Protein AF-C7LP85-F1 (afdb_monomer_lite)

pLDDT: mean 88.19, std 8.33, range [59.0, 96.69]

Organism: Desulfomicrobium baculatum (strain DSM 4028 / VKM B-1378 / X) (NCBI:txid525897)

Radius of gyration: 12.55 Å; chains: 1; bounding box: 28×24×36 Å

Sequence (67 aa):
MAKFSTCAICGKLVDIDQESHTLFHCRNFLLRSFYGEKNEHRRARLQERIDALNSRMRVKGNNLLDT

Structure (mmCIF, N/CA/C/O backbone):
data_AF-C7LP85-F1
#
_entry.id   AF-C7LP85-F1
#
loop_
_atom_site.group_PDB
_atom_site.id
_atom_site.type_symbol
_atom_site.label_atom_id
_atom_site.label_alt_id
_atom_site.label_comp_id
_atom_site.label_asym_id
_atom_site.label_entity_id
_atom_site.label_seq_id
_atom_site.pdbx_PDB_ins_code
_atom_site.Cartn_x
_atom_site.Cartn_y
_atom_site.Cartn_z
_atom_site.occupancy
_atom_site.B_iso_or_equiv
_atom_site.auth_seq_id
_atom_site.auth_comp_id
_atom_site.auth_asym_id
_atom_site.auth_atom_id
_atom_site.pdbx_PDB_model_num
ATOM 1 N N . MET A 1 1 ? 11.131 8.846 -25.128 1.00 59.03 1 MET A N 1
ATOM 2 C CA . MET A 1 1 ? 9.782 9.063 -24.563 1.00 59.03 1 MET A CA 1
ATOM 3 C C . MET A 1 1 ? 9.754 8.328 -23.241 1.00 59.03 1 MET A C 1
ATOM 5 O O . MET A 1 1 ? 10.016 7.137 -23.273 1.00 59.03 1 MET A O 1
ATOM 9 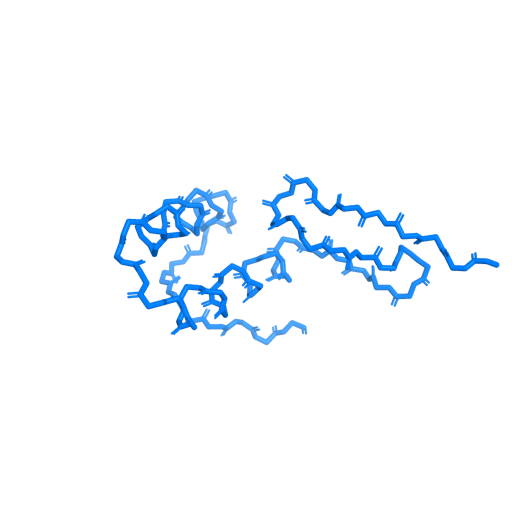N N . ALA A 1 2 ? 9.538 9.019 -22.120 1.00 65.44 2 ALA A N 1
ATOM 10 C CA . ALA A 1 2 ? 9.427 8.360 -20.819 1.00 65.44 2 ALA A CA 1
ATOM 11 C C . ALA A 1 2 ? 8.182 7.468 -20.812 1.00 65.44 2 ALA A C 1
ATOM 13 O O . ALA A 1 2 ? 7.100 7.912 -21.219 1.00 65.44 2 ALA A O 1
ATOM 14 N N . LYS A 1 3 ? 8.338 6.204 -20.417 1.00 81.12 3 LYS A N 1
ATOM 15 C CA . LYS A 1 3 ? 7.226 5.263 -20.355 1.00 81.12 3 LYS A CA 1
ATOM 16 C C . LYS A 1 3 ? 6.649 5.268 -18.942 1.00 81.12 3 LYS A C 1
ATOM 18 O O . LYS A 1 3 ? 7.299 4.891 -17.976 1.00 81.12 3 LYS A O 1
ATOM 23 N N . PHE A 1 4 ? 5.396 5.691 -18.819 1.00 88.25 4 PHE A N 1
ATOM 24 C CA . PHE A 1 4 ? 4.691 5.692 -17.541 1.00 88.25 4 PHE A CA 1
ATOM 25 C C . PHE A 1 4 ? 3.740 4.504 -17.446 1.00 88.25 4 PHE A C 1
ATOM 27 O O . PHE A 1 4 ? 3.081 4.141 -18.421 1.00 88.25 4 PHE A O 1
ATOM 34 N N . SER A 1 5 ? 3.644 3.916 -16.258 1.00 88.75 5 SER A N 1
ATOM 35 C CA . SER A 1 5 ? 2.672 2.873 -15.947 1.00 88.75 5 SER A CA 1
ATOM 36 C C . SER A 1 5 ? 2.075 3.092 -14.565 1.00 88.75 5 SER A C 1
ATOM 38 O O . SER A 1 5 ? 2.745 3.550 -13.638 1.00 88.75 5 SER A O 1
ATOM 40 N N . THR A 1 6 ? 0.796 2.770 -14.410 1.00 92.44 6 THR A N 1
ATOM 41 C CA . THR A 1 6 ? 0.142 2.804 -13.103 1.00 92.44 6 THR A CA 1
ATOM 42 C C . THR A 1 6 ? 0.479 1.533 -12.335 1.00 92.44 6 THR A C 1
ATOM 44 O O . THR A 1 6 ? 0.239 0.421 -12.806 1.00 92.44 6 THR A O 1
ATOM 47 N N . CYS A 1 7 ? 0.999 1.680 -11.117 1.00 91.44 7 CYS A N 1
ATOM 48 C CA . CYS A 1 7 ? 1.250 0.543 -10.246 1.00 91.44 7 CYS A CA 1
ATOM 49 C C . CYS A 1 7 ? -0.071 -0.146 -9.871 1.00 91.44 7 CYS A C 1
ATOM 51 O O . CYS A 1 7 ? -0.926 0.453 -9.220 1.00 91.44 7 CYS A O 1
ATOM 53 N N . ALA A 1 8 ? -0.204 -1.433 -10.191 1.00 89.00 8 ALA A N 1
ATOM 54 C CA . ALA A 1 8 ? -1.393 -2.224 -9.867 1.00 89.00 8 ALA A CA 1
ATOM 55 C C . ALA A 1 8 ? -1.641 -2.397 -8.352 1.00 89.00 8 ALA A C 1
ATOM 57 O O . ALA A 1 8 ? -2.743 -2.752 -7.944 1.00 89.00 8 ALA A O 1
ATOM 58 N N . ILE A 1 9 ? -0.629 -2.155 -7.508 1.00 90.75 9 ILE A N 1
ATOM 59 C CA . ILE A 1 9 ? -0.727 -2.313 -6.051 1.00 90.75 9 ILE A CA 1
ATOM 60 C C . ILE A 1 9 ? -1.174 -1.012 -5.383 1.00 90.75 9 ILE A C 1
ATOM 62 O O . ILE A 1 9 ? -2.196 -0.976 -4.693 1.00 90.75 9 ILE A O 1
ATOM 66 N N . CYS A 1 10 ? -0.407 0.067 -5.559 1.00 91.25 10 CYS A N 1
ATOM 67 C CA . CYS A 1 10 ? -0.653 1.329 -4.861 1.00 91.25 10 CYS A CA 1
ATOM 68 C C . CYS A 1 10 ? -1.425 2.355 -5.707 1.00 91.25 10 CYS A C 1
ATOM 70 O O . CYS A 1 10 ? -2.071 3.232 -5.136 1.00 91.25 10 CYS A O 1
ATOM 72 N N . GLY A 1 11 ? -1.449 2.208 -7.036 1.00 90.19 11 GLY A N 1
ATOM 73 C CA . GLY A 1 11 ? -2.084 3.146 -7.967 1.00 90.19 11 GLY A CA 1
ATOM 74 C C . GLY A 1 11 ? -1.224 4.363 -8.320 1.00 90.19 11 GLY A C 1
ATOM 75 O O . GLY A 1 11 ? -1.692 5.239 -9.042 1.00 90.19 11 GLY A O 1
ATOM 76 N N . LYS A 1 12 ? 0.022 4.443 -7.827 1.00 92.06 12 LYS A N 1
ATOM 77 C CA . LYS A 1 12 ? 0.964 5.512 -8.185 1.00 92.06 12 LYS A CA 1
ATOM 78 C C . LYS A 1 12 ? 1.305 5.424 -9.676 1.00 92.06 12 LYS A C 1
ATOM 80 O O . LYS A 1 12 ? 1.512 4.327 -10.197 1.00 92.06 12 LYS A O 1
ATOM 85 N N . LEU A 1 13 ? 1.389 6.572 -10.344 1.00 91.94 13 LEU A N 1
ATOM 86 C CA . LEU A 1 13 ? 1.980 6.669 -11.675 1.00 91.94 13 LEU A CA 1
ATOM 87 C C . LEU A 1 13 ? 3.507 6.597 -11.544 1.00 91.94 13 LEU A C 1
ATOM 89 O O . LEU A 1 13 ? 4.104 7.407 -10.836 1.00 91.94 13 LEU A O 1
ATOM 93 N N . VAL A 1 14 ? 4.111 5.602 -12.183 1.00 90.12 14 VAL A N 1
ATOM 94 C CA . VAL A 1 14 ? 5.540 5.293 -12.094 1.00 90.12 14 VAL A CA 1
ATOM 95 C C . VAL A 1 14 ? 6.165 5.486 -13.467 1.00 90.12 14 VAL A C 1
ATOM 97 O O . VAL A 1 14 ? 5.634 4.981 -14.457 1.00 90.12 14 VAL A O 1
ATOM 100 N N . ASP A 1 15 ? 7.287 6.199 -13.515 1.00 90.88 15 ASP A N 1
ATOM 101 C CA . ASP A 1 15 ? 8.181 6.195 -14.673 1.00 90.88 15 ASP A CA 1
ATOM 102 C C . ASP A 1 15 ? 8.983 4.889 -14.652 1.00 90.88 15 ASP A C 1
ATOM 104 O O . ASP A 1 15 ? 9.818 4.697 -13.769 1.00 90.88 15 ASP A O 1
ATOM 108 N N . ILE A 1 16 ? 8.704 3.965 -15.573 1.00 84.38 16 ILE A N 1
ATOM 109 C CA . ILE A 1 16 ? 9.336 2.637 -15.542 1.00 84.38 16 ILE A CA 1
ATOM 110 C C . ILE A 1 16 ? 10.806 2.673 -15.965 1.00 84.38 16 ILE A C 1
ATOM 112 O O . ILE A 1 16 ? 11.531 1.720 -15.694 1.00 84.38 16 ILE A O 1
ATOM 116 N N . ASP A 1 17 ? 11.231 3.748 -16.630 1.00 84.31 17 ASP A N 1
ATOM 117 C CA . ASP A 1 17 ? 12.602 3.901 -17.104 1.00 84.31 17 ASP A CA 1
ATOM 118 C C . ASP A 1 17 ? 13.492 4.533 -16.017 1.00 84.31 17 ASP A C 1
ATOM 120 O O . ASP A 1 17 ? 14.711 4.368 -16.047 1.00 84.31 17 ASP A O 1
ATOM 124 N N . GLN A 1 18 ? 12.894 5.240 -15.047 1.00 82.50 18 GLN A N 1
ATOM 125 C CA . GLN A 1 18 ? 13.618 5.995 -14.015 1.00 82.50 18 GLN A CA 1
ATOM 126 C C . GLN A 1 18 ? 13.388 5.505 -12.578 1.00 82.50 18 GLN A C 1
ATOM 128 O O . GLN A 1 18 ? 14.228 5.755 -11.714 1.00 82.50 18 GLN A O 1
ATOM 133 N N . GLU A 1 19 ? 12.275 4.823 -12.288 1.00 81.50 19 GLU A N 1
ATOM 134 C CA . GLU A 1 19 ? 11.904 4.408 -10.931 1.00 81.50 19 GLU A CA 1
ATOM 135 C C . GLU A 1 19 ? 11.700 2.888 -10.823 1.00 81.50 19 GLU A C 1
ATOM 137 O O . GLU A 1 19 ? 10.748 2.312 -11.355 1.00 81.50 19 GLU A O 1
ATOM 142 N N . SER A 1 20 ? 12.532 2.238 -10.007 1.00 81.06 20 SER A N 1
ATOM 143 C CA . SER A 1 20 ? 12.324 0.850 -9.578 1.00 81.06 20 SER A CA 1
ATOM 144 C C . SER A 1 20 ? 11.241 0.779 -8.500 1.00 81.06 20 SER A C 1
ATOM 146 O O . SER A 1 20 ? 11.532 0.754 -7.308 1.00 81.06 20 SER A O 1
ATOM 148 N N . HIS A 1 21 ? 9.968 0.751 -8.898 1.00 89.44 21 HIS A N 1
ATOM 149 C CA . HIS A 1 21 ? 8.850 0.765 -7.952 1.00 89.44 21 HIS A CA 1
ATOM 150 C C . HIS A 1 21 ? 8.596 -0.604 -7.289 1.00 89.44 21 HIS A C 1
ATOM 152 O O . HIS A 1 21 ? 7.982 -1.502 -7.863 1.00 89.44 21 HIS A O 1
ATOM 158 N N . THR A 1 22 ? 9.043 -0.756 -6.043 1.00 90.19 22 THR A N 1
ATOM 159 C CA . THR A 1 22 ? 8.941 -1.969 -5.224 1.00 90.19 22 THR A CA 1
ATOM 160 C C . THR A 1 22 ? 7.708 -1.967 -4.312 1.00 90.19 22 THR A C 1
ATOM 162 O O . THR A 1 22 ? 7.018 -0.956 -4.140 1.00 90.19 22 THR A O 1
ATOM 165 N N . LEU A 1 23 ? 7.449 -3.102 -3.649 1.00 89.19 23 LEU A N 1
ATOM 166 C CA . LEU A 1 23 ? 6.402 -3.207 -2.623 1.00 89.19 23 LEU A CA 1
ATOM 167 C C . LEU A 1 23 ? 6.641 -2.260 -1.436 1.00 89.19 23 LEU A C 1
ATOM 169 O O . LEU A 1 23 ? 5.678 -1.772 -0.844 1.00 89.19 23 LEU A O 1
ATOM 173 N N . PHE A 1 24 ? 7.898 -1.939 -1.118 1.00 89.69 24 PHE A N 1
ATOM 174 C CA . PHE A 1 24 ? 8.205 -0.959 -0.081 1.00 89.69 24 PHE A CA 1
ATOM 175 C C . PHE A 1 24 ? 7.800 0.461 -0.497 1.00 89.69 24 PHE A C 1
ATOM 177 O O . PHE A 1 24 ? 7.159 1.166 0.285 1.00 89.69 24 PHE A O 1
ATOM 184 N N . HIS A 1 25 ? 8.055 0.852 -1.751 1.00 91.12 25 HIS A N 1
ATOM 185 C CA . HIS A 1 25 ? 7.575 2.131 -2.282 1.00 91.12 25 HIS A CA 1
ATOM 186 C C . HIS A 1 25 ? 6.041 2.180 -2.356 1.00 91.12 25 HIS A C 1
ATOM 188 O O . HIS A 1 25 ? 5.449 3.203 -2.008 1.00 91.12 25 HIS A O 1
ATOM 194 N N . CYS A 1 26 ? 5.384 1.068 -2.713 1.00 91.50 26 CYS A N 1
ATOM 195 C CA . CYS A 1 26 ? 3.923 0.946 -2.654 1.00 91.50 26 CYS A CA 1
ATOM 196 C C . CYS A 1 26 ? 3.395 1.211 -1.240 1.00 91.50 26 CYS A C 1
ATOM 198 O O . CYS A 1 26 ? 2.448 1.977 -1.056 1.00 91.50 26 CYS A O 1
ATOM 200 N N . ARG A 1 27 ? 4.018 0.586 -0.235 1.00 91.81 27 ARG A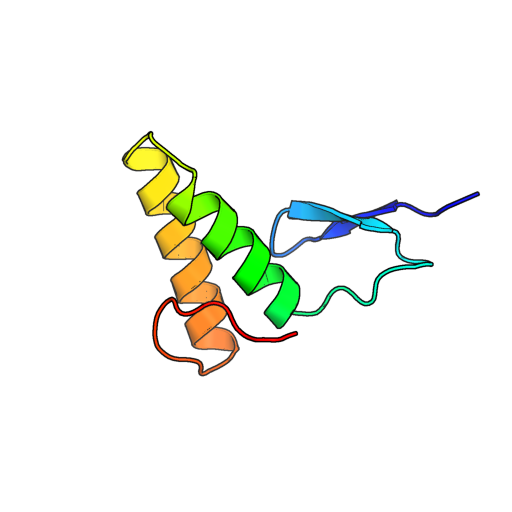 N 1
ATOM 201 C CA . ARG A 1 27 ? 3.631 0.718 1.171 1.00 91.81 27 ARG A CA 1
ATOM 202 C C . ARG A 1 27 ? 3.815 2.146 1.669 1.00 91.81 27 ARG A C 1
ATOM 204 O O . ARG A 1 27 ? 2.891 2.706 2.251 1.00 91.81 27 ARG A O 1
ATOM 211 N N . ASN A 1 28 ? 4.966 2.754 1.392 1.00 92.88 28 ASN A N 1
ATOM 212 C CA . ASN A 1 28 ? 5.243 4.139 1.765 1.00 92.88 28 ASN A CA 1
ATOM 213 C C . ASN A 1 28 ? 4.273 5.118 1.090 1.00 92.88 28 ASN A C 1
ATOM 215 O O . ASN A 1 28 ? 3.805 6.052 1.738 1.00 92.88 28 ASN A O 1
ATOM 219 N N . PHE A 1 29 ? 3.926 4.894 -0.180 1.00 93.94 29 PHE A N 1
ATOM 220 C CA . PHE A 1 29 ? 2.925 5.700 -0.876 1.00 93.94 29 PHE A CA 1
ATOM 221 C C . PHE A 1 29 ? 1.562 5.632 -0.176 1.00 93.94 29 PHE A C 1
ATOM 223 O O . PHE A 1 29 ? 0.994 6.671 0.156 1.00 93.94 29 PHE A O 1
ATOM 230 N N . LEU A 1 30 ? 1.075 4.422 0.125 1.00 93.56 30 LEU A N 1
ATOM 231 C CA . LEU A 1 30 ? -0.204 4.230 0.815 1.00 93.56 30 LEU A CA 1
ATOM 232 C C . LEU A 1 30 ? -0.204 4.837 2.224 1.00 93.56 30 LEU A C 1
ATOM 234 O O . LEU A 1 30 ? -1.181 5.480 2.597 1.00 93.56 30 LEU A O 1
ATOM 238 N N . LEU A 1 31 ? 0.888 4.692 2.981 1.00 93.94 31 LEU A N 1
ATOM 239 C CA . LEU A 1 31 ? 1.032 5.293 4.311 1.00 93.94 31 LEU A CA 1
ATOM 240 C C . LEU A 1 31 ? 1.013 6.822 4.259 1.00 93.94 31 LEU A C 1
ATOM 242 O O . LEU A 1 31 ? 0.310 7.455 5.042 1.00 93.94 31 LEU A O 1
ATOM 246 N N . ARG A 1 32 ? 1.727 7.434 3.307 1.00 94.25 32 ARG A N 1
ATOM 247 C CA . ARG A 1 32 ? 1.676 8.891 3.102 1.00 94.25 32 ARG A CA 1
ATOM 248 C C . ARG A 1 32 ? 0.258 9.353 2.765 1.00 94.25 32 ARG A C 1
ATOM 250 O O . ARG A 1 32 ? -0.204 10.339 3.334 1.00 94.25 32 ARG A O 1
ATOM 257 N N . SER A 1 33 ? -0.452 8.626 1.898 1.00 94.06 33 SER A N 1
ATOM 258 C CA . SER A 1 33 ? -1.864 8.908 1.610 1.00 94.06 33 SER A CA 1
ATOM 259 C C . SER A 1 33 ? -2.746 8.761 2.849 1.00 94.06 33 SER A C 1
ATOM 261 O O . SER A 1 33 ? -3.600 9.607 3.079 1.00 94.06 33 SER A O 1
ATOM 263 N N . PHE A 1 34 ? -2.528 7.730 3.666 1.00 94.88 34 PHE A N 1
ATOM 264 C CA . PHE A 1 34 ? -3.283 7.491 4.896 1.00 94.88 34 PHE A CA 1
ATOM 265 C C . PHE A 1 34 ? -3.139 8.647 5.894 1.00 94.88 34 PHE A C 1
ATOM 267 O O . PHE A 1 34 ? -4.144 9.143 6.402 1.00 94.88 34 PHE A O 1
ATOM 274 N N . TYR A 1 35 ? -1.911 9.123 6.126 1.00 92.62 35 TYR A N 1
ATOM 275 C CA . TYR A 1 35 ? -1.658 10.245 7.034 1.00 92.62 35 TYR A CA 1
ATOM 276 C C . TYR A 1 35 ? -2.179 11.586 6.498 1.00 92.62 35 TYR A C 1
ATOM 278 O O . TYR A 1 35 ? -2.582 12.441 7.285 1.00 92.62 35 TYR A O 1
ATOM 286 N N . GLY A 1 36 ? -2.201 11.773 5.174 1.00 93.75 36 GLY A N 1
ATOM 287 C CA . GLY A 1 36 ? -2.736 12.980 4.535 1.00 93.75 36 GLY A CA 1
ATOM 288 C C . GLY A 1 36 ? -4.260 12.995 4.348 1.00 93.75 36 GLY A C 1
ATOM 289 O O . GLY A 1 36 ? -4.836 14.058 4.121 1.00 93.75 36 GLY A O 1
ATOM 290 N N . GLU A 1 37 ? -4.928 11.842 4.429 1.00 96.38 37 GLU A N 1
ATOM 291 C CA . GLU A 1 37 ? -6.368 11.721 4.187 1.00 96.38 37 GLU A CA 1
ATOM 292 C C . GLU A 1 37 ? -7.173 12.217 5.391 1.00 96.38 37 GLU A C 1
ATOM 294 O O . GLU A 1 37 ? -6.963 11.761 6.513 1.00 96.38 37 GLU A O 1
ATOM 299 N N . LYS A 1 38 ? -8.126 13.126 5.159 1.00 94.88 38 LYS A N 1
ATOM 300 C CA . LYS A 1 38 ? -8.990 13.699 6.205 1.00 94.88 38 LYS A CA 1
ATOM 301 C C . LYS A 1 38 ? -10.331 12.976 6.322 1.00 94.88 38 LYS A C 1
ATOM 303 O O . LYS A 1 38 ? -10.954 13.033 7.375 1.00 94.88 38 LYS A O 1
ATOM 308 N N . ASN A 1 39 ? -10.784 12.314 5.257 1.00 96.69 39 ASN A N 1
ATOM 309 C CA . ASN A 1 39 ? -12.041 11.577 5.255 1.00 96.69 39 ASN A CA 1
ATOM 310 C C . ASN A 1 39 ? -11.869 10.194 5.903 1.00 96.69 39 ASN A C 1
ATOM 312 O O . ASN A 1 39 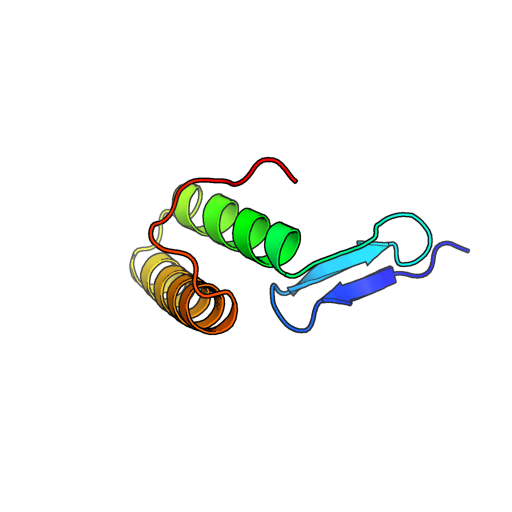? -11.076 9.377 5.436 1.00 96.69 39 ASN A O 1
ATOM 316 N N . GLU A 1 40 ? -12.655 9.907 6.939 1.00 94.62 40 GLU A N 1
ATOM 317 C CA . GLU A 1 40 ? -12.537 8.674 7.729 1.00 94.62 40 GLU A CA 1
ATOM 318 C C . GLU A 1 40 ? -12.809 7.404 6.914 1.00 94.62 40 GLU A C 1
ATOM 320 O O . GLU A 1 40 ? -12.063 6.433 7.022 1.00 94.62 40 GLU A O 1
ATOM 325 N N . HIS A 1 41 ? -13.804 7.417 6.023 1.00 95.00 41 HIS A N 1
ATOM 326 C CA . HIS A 1 41 ? -14.109 6.263 5.171 1.00 95.00 41 HIS A CA 1
ATOM 327 C C . HIS A 1 41 ? -12.981 5.964 4.179 1.00 95.00 41 HIS A C 1
ATOM 329 O O . HIS A 1 41 ? -12.621 4.807 3.958 1.00 95.00 41 HIS A O 1
ATOM 335 N N . ARG A 1 42 ? -12.397 7.003 3.574 1.00 94.00 42 ARG A N 1
ATOM 336 C CA . ARG A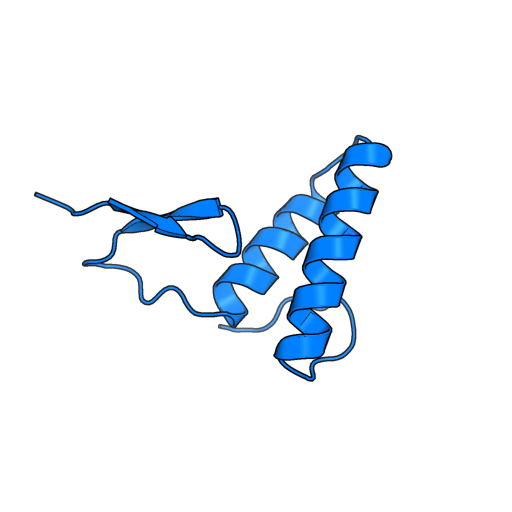 1 42 ? -11.251 6.843 2.665 1.00 94.00 42 ARG A CA 1
ATOM 337 C C . ARG A 1 42 ? -10.008 6.394 3.423 1.00 94.00 42 ARG A C 1
ATOM 339 O O . ARG A 1 42 ? -9.285 5.527 2.933 1.00 94.00 42 ARG A O 1
ATOM 346 N N . ARG A 1 43 ? -9.796 6.927 4.627 1.00 95.38 43 ARG A N 1
ATOM 347 C CA . ARG A 1 43 ? -8.703 6.532 5.516 1.00 95.38 43 ARG A CA 1
ATOM 348 C C . ARG A 1 43 ? -8.822 5.061 5.929 1.00 95.38 43 ARG A C 1
ATOM 350 O O . ARG A 1 43 ? -7.825 4.350 5.861 1.00 95.38 43 ARG A O 1
ATOM 357 N N . ALA A 1 44 ? -10.022 4.579 6.255 1.00 94.88 44 ALA A N 1
ATOM 358 C CA . ALA A 1 44 ? -10.268 3.167 6.560 1.00 94.88 44 ALA A CA 1
ATOM 359 C C . ALA A 1 44 ? -9.926 2.251 5.371 1.00 94.88 44 ALA A C 1
ATOM 361 O O . ALA A 1 44 ? -9.181 1.288 5.530 1.00 94.88 44 ALA A O 1
ATOM 362 N N . ARG A 1 45 ? -10.352 2.609 4.150 1.00 95.06 45 ARG A N 1
ATOM 363 C CA . ARG A 1 45 ? -9.977 1.857 2.934 1.00 95.06 45 ARG A CA 1
ATOM 364 C C . ARG A 1 45 ? -8.468 1.841 2.681 1.00 95.06 45 ARG A C 1
ATOM 366 O O . ARG A 1 45 ? -7.930 0.861 2.170 1.00 95.06 45 ARG A O 1
ATOM 373 N N . LEU A 1 46 ? -7.769 2.934 2.991 1.00 94.12 46 LEU A N 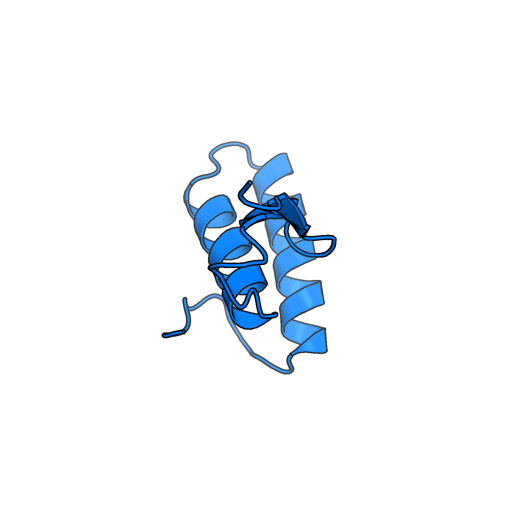1
ATOM 374 C CA . LEU A 1 46 ? -6.308 2.979 2.897 1.00 94.12 46 LEU A CA 1
ATOM 375 C C . LEU A 1 46 ? -5.660 2.057 3.935 1.00 94.12 46 LEU A C 1
ATOM 377 O O . LEU A 1 46 ? -4.728 1.339 3.577 1.00 94.12 46 LEU A O 1
ATOM 381 N N . GLN A 1 47 ? -6.179 2.025 5.166 1.00 93.88 47 GLN A N 1
ATOM 382 C CA . GLN A 1 47 ? -5.711 1.123 6.221 1.00 93.88 47 GLN A CA 1
ATOM 383 C C . GLN A 1 47 ? -5.853 -0.347 5.808 1.00 93.88 47 GLN A C 1
ATOM 385 O O . GLN A 1 47 ? -4.873 -1.079 5.865 1.00 93.88 47 GLN A O 1
ATOM 390 N N . GLU A 1 48 ? -7.006 -0.756 5.269 1.00 94.56 48 GLU A N 1
ATOM 391 C CA . GLU A 1 48 ? -7.215 -2.125 4.766 1.00 94.56 48 GLU A CA 1
ATOM 392 C C . GLU A 1 48 ? -6.181 -2.520 3.699 1.00 94.56 48 GLU A C 1
ATOM 394 O O . GLU A 1 48 ? -5.628 -3.623 3.714 1.00 94.56 48 GLU A O 1
ATOM 399 N N . ARG A 1 49 ? -5.870 -1.601 2.775 1.00 94.06 49 ARG A N 1
ATOM 400 C CA . ARG A 1 49 ? -4.846 -1.826 1.743 1.00 94.06 49 ARG A CA 1
ATOM 401 C C . ARG A 1 49 ? -3.442 -1.920 2.337 1.00 94.06 49 ARG A C 1
ATOM 403 O O . ARG A 1 49 ? -2.651 -2.745 1.878 1.00 94.06 49 ARG A O 1
ATOM 410 N N . ILE A 1 50 ? -3.129 -1.088 3.331 1.00 93.81 50 ILE A N 1
ATOM 411 C CA . ILE A 1 50 ? -1.854 -1.126 4.058 1.00 93.81 50 ILE A CA 1
ATOM 412 C C . ILE A 1 50 ? -1.714 -2.458 4.795 1.00 93.81 50 ILE A C 1
ATOM 414 O O . ILE A 1 50 ? -0.669 -3.091 4.683 1.00 93.81 50 ILE A O 1
ATOM 418 N N . ASP A 1 51 ? -2.762 -2.929 5.465 1.00 92.75 51 ASP A N 1
ATOM 419 C CA . ASP A 1 51 ? -2.741 -4.182 6.223 1.00 92.75 51 ASP A CA 1
ATOM 420 C C . ASP A 1 51 ? -2.593 -5.402 5.312 1.00 92.75 51 ASP A C 1
ATOM 422 O O . ASP A 1 51 ? -1.774 -6.288 5.580 1.00 92.75 51 ASP A O 1
ATOM 426 N N . ALA A 1 52 ? -3.297 -5.417 4.178 1.00 91.94 52 ALA A N 1
ATOM 427 C CA . ALA A 1 52 ? -3.130 -6.450 3.161 1.00 91.94 52 ALA A CA 1
ATOM 428 C C . ALA A 1 52 ? -1.689 -6.494 2.620 1.00 91.94 52 ALA A C 1
ATOM 430 O O . ALA A 1 52 ? -1.124 -7.572 2.414 1.00 91.94 52 ALA A O 1
ATOM 431 N N . LEU A 1 53 ? -1.071 -5.328 2.408 1.00 91.75 53 LEU A N 1
ATOM 432 C CA . LEU A 1 53 ? 0.304 -5.232 1.926 1.00 91.75 53 LEU A CA 1
ATOM 433 C C . LEU A 1 53 ? 1.325 -5.616 3.010 1.00 91.75 53 LEU A C 1
ATOM 435 O O . LEU A 1 53 ? 2.245 -6.383 2.732 1.00 91.75 53 LEU A O 1
ATOM 439 N N . ASN A 1 54 ? 1.124 -5.164 4.249 1.00 91.00 54 ASN A N 1
ATOM 440 C CA . ASN A 1 54 ? 1.921 -5.529 5.421 1.00 91.00 54 ASN A CA 1
ATOM 441 C C . ASN A 1 54 ? 1.944 -7.045 5.630 1.00 91.00 54 ASN A C 1
ATOM 443 O O . ASN A 1 54 ? 3.015 -7.622 5.815 1.00 91.00 54 ASN A O 1
ATOM 447 N N . SER A 1 55 ? 0.780 -7.694 5.530 1.00 90.44 55 SER A N 1
ATOM 448 C CA . SER A 1 55 ? 0.650 -9.149 5.635 1.00 90.44 55 SER A CA 1
ATOM 449 C C . SER A 1 55 ? 1.476 -9.873 4.566 1.00 90.44 55 SER A C 1
ATOM 451 O O . SER A 1 55 ? 2.279 -10.751 4.888 1.00 90.44 55 SER A O 1
ATOM 453 N N . ARG A 1 56 ? 1.374 -9.441 3.299 1.00 89.12 56 ARG A N 1
ATOM 454 C CA . ARG A 1 56 ? 2.159 -10.005 2.184 1.00 89.12 56 ARG A CA 1
ATOM 455 C C . ARG A 1 56 ? 3.663 -9.822 2.369 1.00 89.12 56 ARG A C 1
ATOM 457 O O . ARG A 1 56 ? 4.429 -10.731 2.069 1.00 89.12 56 ARG A O 1
ATOM 464 N N . MET A 1 57 ? 4.080 -8.662 2.868 1.00 88.06 57 MET A N 1
ATOM 465 C CA . MET A 1 57 ? 5.489 -8.334 3.087 1.00 88.06 57 MET A CA 1
ATOM 466 C C . MET A 1 57 ? 6.035 -8.860 4.427 1.00 88.06 57 MET A C 1
ATOM 468 O O . MET A 1 57 ? 7.226 -8.724 4.686 1.00 88.06 57 MET A O 1
ATOM 472 N N . ARG A 1 58 ? 5.184 -9.453 5.280 1.00 87.62 58 ARG A N 1
ATOM 473 C CA . ARG A 1 58 ? 5.506 -9.883 6.655 1.00 87.62 58 ARG A CA 1
ATOM 474 C C . ARG A 1 58 ? 6.085 -8.764 7.531 1.00 87.62 58 ARG A C 1
ATOM 476 O O . ARG A 1 58 ? 6.922 -9.012 8.396 1.00 87.62 58 ARG A O 1
ATOM 483 N N . VAL A 1 59 ? 5.618 -7.535 7.327 1.00 83.19 59 VAL A N 1
ATOM 484 C CA . VAL A 1 59 ? 6.048 -6.352 8.088 1.00 83.19 59 VAL A CA 1
ATOM 485 C C . VAL A 1 59 ? 4.965 -5.982 9.095 1.00 83.19 59 VAL A C 1
ATOM 487 O O . VAL A 1 59 ? 3.776 -6.124 8.816 1.00 83.19 59 VAL A O 1
ATOM 490 N N . LYS A 1 60 ? 5.365 -5.505 10.277 1.00 77.25 60 LYS A N 1
ATOM 491 C CA . LYS A 1 60 ? 4.440 -5.044 11.319 1.00 77.25 60 LYS A CA 1
ATOM 492 C C . LYS A 1 60 ? 4.441 -3.519 11.419 1.00 77.25 60 LYS A C 1
ATOM 494 O O . LYS A 1 60 ? 5.490 -2.886 11.331 1.00 77.25 60 LYS A O 1
ATOM 499 N N . GLY A 1 61 ? 3.263 -2.954 11.676 1.00 78.25 61 GLY A N 1
ATOM 500 C CA . GLY A 1 61 ? 3.077 -1.534 11.973 1.00 78.25 61 GLY A CA 1
ATOM 501 C C . GLY A 1 61 ? 3.054 -0.613 10.750 1.00 78.25 61 GLY A C 1
ATOM 502 O O . GLY A 1 61 ? 3.152 -1.049 9.601 1.00 78.25 61 GLY A O 1
ATOM 503 N N . ASN A 1 62 ? 2.938 0.688 11.026 1.00 79.38 62 ASN A N 1
ATOM 504 C CA . ASN A 1 62 ? 2.697 1.748 10.037 1.00 79.38 62 ASN A CA 1
ATOM 505 C C . ASN A 1 62 ? 3.878 2.724 9.887 1.00 79.38 62 ASN A C 1
ATOM 507 O O . ASN A 1 62 ? 3.731 3.811 9.339 1.00 79.38 62 ASN A O 1
ATOM 511 N N . ASN A 1 63 ? 5.071 2.339 10.342 1.00 79.56 63 ASN A N 1
ATOM 512 C CA . ASN A 1 63 ? 6.261 3.175 10.180 1.00 79.56 63 ASN A CA 1
ATOM 513 C C . ASN A 1 63 ? 6.640 3.265 8.702 1.00 79.56 63 ASN A C 1
ATOM 515 O O . ASN A 1 63 ? 6.641 2.239 8.017 1.00 79.56 63 ASN A O 1
ATOM 519 N N . LEU A 1 64 ? 6.975 4.461 8.217 1.00 76.06 64 LEU A N 1
ATOM 520 C CA . LEU A 1 64 ? 7.624 4.609 6.916 1.00 76.06 64 LEU A CA 1
ATOM 521 C C . LEU A 1 64 ? 8.974 3.888 6.962 1.00 76.06 64 LEU A C 1
ATOM 523 O O . LEU A 1 64 ?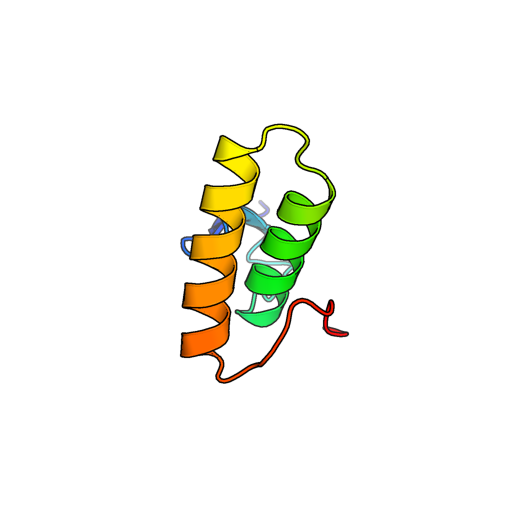 9.681 3.959 7.964 1.00 76.06 64 LEU A O 1
ATOM 527 N N . LEU A 1 65 ? 9.290 3.156 5.900 1.00 74.75 65 LEU A N 1
ATOM 528 C CA . LEU A 1 65 ? 10.569 2.460 5.778 1.00 74.75 65 LEU A CA 1
ATOM 529 C C . LEU A 1 65 ? 11.506 3.321 4.939 1.00 74.75 65 LEU A C 1
ATOM 531 O O . LEU A 1 65 ? 11.048 3.917 3.963 1.00 74.75 65 LEU A O 1
ATOM 535 N N . ASP A 1 66 ? 12.781 3.386 5.309 1.00 68.12 66 ASP A N 1
ATOM 536 C CA . ASP A 1 66 ? 13.805 3.949 4.429 1.00 68.12 66 ASP A CA 1
ATOM 537 C C . ASP A 1 66 ? 13.940 3.015 3.221 1.00 68.12 66 ASP A C 1
ATOM 539 O O . ASP A 1 66 ? 14.143 1.808 3.383 1.00 68.12 66 ASP A O 1
ATOM 543 N N . THR A 1 67 ? 13.692 3.550 2.027 1.00 59.00 67 THR A N 1
ATOM 544 C CA . THR A 1 67 ? 13.629 2.803 0.761 1.00 59.00 67 THR A CA 1
ATOM 545 C C . THR A 1 67 ? 14.355 3.547 -0.322 1.00 59.00 67 THR A C 1
ATOM 547 O O . THR A 1 67 ? 14.005 4.741 -0.481 1.00 59.00 67 THR A O 1
#

Secondary structure (DSSP, 8-state):
-PPEEE-TTT--EEETTT----HHHHHHHHHHHHHH---HHHHHHHHHHHHHHHHHHT--SSPPPP-

Foldseek 3Di:
DFDWDQDPQQRDIDRPVPDPCDLLNSLLSLLVCLVVDPDPVVNVVSVVSNVVSCVVVVHDDSDRDDD